Protein AF-A0A4Q3YP11-F1 (afdb_monomer_lite)

Sequence (141 aa):
MTQPLRQPLALVAYALTALLLAAYALVMWWTIHPNVPDSYRAYYIDQTTTCMNQPVPGTYALGTVVSFLPDGAAAAKPLKPCGWEGPVGDGTHAVGTSSRLRFSWTEPATGPLALSLDLIAIKKDDAPVPQTVDVVVNDQK

Radius of gyration: 27.13 Å; chains: 1; bounding box: 46×31×96 Å

Secondary structure (DSSP, 8-state):
----SHHHHHHHHHHHHHHHHHHHHHHHHHHHS----HHHHHHHHHHHHH---PPP-----TT-----STTTHHHHSTT-SBSEEEEETTEEEE-SS--B------SPPSSPPP------PPPSSSS---------BTTB-

pLDDT: mean 78.79, std 11.31, range [39.69, 97.88]

Foldseek 3Di:
DDDPPPPVVVVVVVVVVVVVVVVVVVVVVCVVVPPDDPVVVVVVCCVPVFADPDDQPAADDPPDDQFQAPVRVVNCVSQWRGQWDDPDPGGIDRHDDDTGGDYDDDDPDPDDDDDDDDDDDDDDDPDDDDDDDDDADPNHD

Structure (mmCIF, N/CA/C/O backbone):
data_AF-A0A4Q3YP11-F1
#
_entry.id   AF-A0A4Q3YP11-F1
#
loop_
_atom_site.group_PDB
_atom_site.id
_atom_site.type_symbol
_atom_site.label_atom_id
_atom_site.label_alt_id
_atom_site.label_comp_id
_atom_site.label_asym_id
_atom_site.label_entity_id
_atom_site.label_seq_id
_atom_site.pdbx_PDB_ins_code
_atom_site.Cartn_x
_atom_site.Cartn_y
_atom_site.Cartn_z
_atom_site.occupancy
_atom_site.B_iso_or_equiv
_atom_site.auth_seq_id
_atom_site.auth_comp_id
_atom_site.auth_asym_id
_atom_site.auth_atom_id
_atom_site.pdbx_PDB_model_num
ATOM 1 N N . MET A 1 1 ? 12.975 -0.792 -72.591 1.00 39.69 1 MET A N 1
ATOM 2 C CA . MET A 1 1 ? 13.498 0.533 -72.192 1.00 39.69 1 MET A CA 1
ATOM 3 C C . MET A 1 1 ? 13.461 0.609 -70.675 1.00 39.69 1 MET A C 1
ATOM 5 O O . MET A 1 1 ? 12.407 0.438 -70.079 1.00 39.69 1 MET A O 1
ATOM 9 N N . THR A 1 2 ? 14.643 0.675 -70.077 1.00 49.75 2 THR A N 1
ATOM 10 C CA . THR A 1 2 ? 14.973 0.418 -68.670 1.00 49.75 2 THR A CA 1
ATOM 11 C C . THR A 1 2 ? 14.732 1.648 -67.788 1.00 49.75 2 THR A C 1
ATOM 13 O O . THR A 1 2 ? 15.054 2.765 -68.172 1.00 49.75 2 THR A O 1
ATOM 16 N N . GLN A 1 3 ? 14.135 1.429 -66.611 1.00 59.06 3 GLN A N 1
ATOM 17 C CA . GLN A 1 3 ? 13.784 2.444 -65.608 1.00 59.06 3 GLN A CA 1
ATOM 18 C C . GLN A 1 3 ? 15.025 3.122 -64.990 1.00 59.06 3 GLN A C 1
ATOM 20 O O . GLN A 1 3 ? 15.793 2.418 -64.336 1.00 59.06 3 GLN A O 1
ATOM 25 N N . PRO A 1 4 ? 15.170 4.463 -65.042 1.00 51.84 4 PRO A N 1
ATOM 26 C CA . PRO A 1 4 ? 16.205 5.16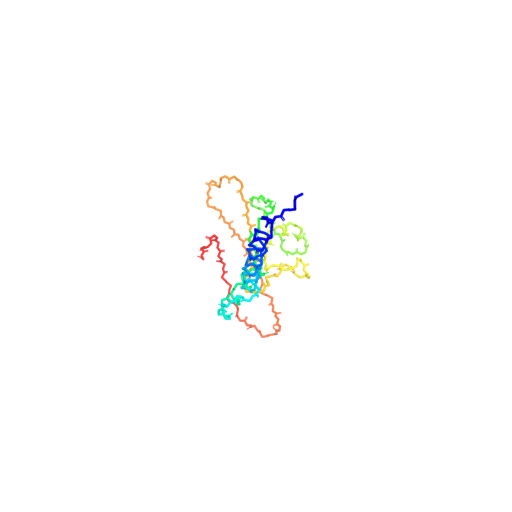8 -64.282 1.00 51.84 4 PRO A CA 1
ATOM 27 C C . PRO A 1 4 ? 15.674 5.923 -63.043 1.00 51.84 4 PRO A C 1
ATOM 29 O O . PRO A 1 4 ? 16.456 6.422 -62.246 1.00 51.84 4 PRO A O 1
ATOM 32 N N . LEU A 1 5 ? 14.354 5.988 -62.819 1.00 54.25 5 LEU A N 1
ATOM 33 C CA . LEU A 1 5 ? 13.750 6.832 -61.766 1.00 54.25 5 LEU A CA 1
ATOM 34 C C . LEU A 1 5 ? 13.563 6.156 -60.390 1.00 54.25 5 LEU A C 1
ATOM 36 O O . LEU A 1 5 ? 13.186 6.822 -59.432 1.00 54.25 5 LEU A O 1
ATOM 40 N N . ARG A 1 6 ? 13.826 4.847 -60.252 1.00 58.59 6 ARG A N 1
ATOM 41 C CA . ARG A 1 6 ? 13.625 4.109 -58.982 1.00 58.59 6 ARG A CA 1
ATOM 42 C C . ARG A 1 6 ? 14.765 4.271 -57.969 1.00 58.59 6 ARG A C 1
ATOM 44 O O . ARG A 1 6 ? 14.532 4.142 -56.773 1.00 58.59 6 ARG A O 1
ATOM 51 N N . GLN A 1 7 ? 15.982 4.551 -58.430 1.00 66.62 7 GLN A N 1
ATOM 52 C CA . GLN A 1 7 ? 17.183 4.543 -57.590 1.00 66.62 7 GLN A CA 1
ATOM 53 C C . GLN A 1 7 ? 17.291 5.712 -56.590 1.00 66.62 7 GLN A C 1
ATOM 55 O O . GLN A 1 7 ? 17.539 5.437 -55.417 1.00 66.62 7 GLN A O 1
ATOM 60 N N . PRO A 1 8 ? 17.066 6.990 -56.963 1.00 72.94 8 PRO A N 1
ATOM 61 C CA . PRO A 1 8 ? 17.202 8.090 -56.004 1.00 72.94 8 PRO A CA 1
ATOM 62 C C . PRO A 1 8 ? 16.078 8.085 -54.960 1.00 72.94 8 PRO A C 1
ATOM 64 O O . PRO A 1 8 ? 16.325 8.352 -53.788 1.00 72.94 8 PRO A O 1
ATOM 67 N N . LEU A 1 9 ? 14.857 7.703 -55.354 1.00 82.19 9 LEU A N 1
ATOM 68 C CA . LEU A 1 9 ? 13.719 7.599 -54.439 1.00 82.19 9 LEU A CA 1
ATOM 69 C C . LEU A 1 9 ? 13.927 6.488 -53.398 1.00 82.19 9 LEU A C 1
ATOM 71 O O . LEU A 1 9 ? 13.622 6.680 -52.224 1.00 82.19 9 LEU A O 1
ATOM 75 N N . ALA A 1 10 ? 14.486 5.346 -53.813 1.00 82.38 10 ALA A N 1
ATOM 76 C CA . ALA A 1 10 ? 14.824 4.257 -52.901 1.00 82.38 10 ALA A CA 1
ATOM 77 C C . ALA A 1 10 ? 15.907 4.675 -51.896 1.00 82.38 10 ALA A C 1
ATOM 79 O O . ALA A 1 10 ? 15.768 4.405 -50.708 1.00 82.38 10 ALA A O 1
ATOM 80 N N . LEU A 1 11 ? 16.948 5.390 -52.339 1.00 88.69 11 LEU A N 1
ATOM 81 C CA . LEU A 1 11 ? 17.997 5.899 -51.448 1.00 88.69 11 LEU A CA 1
ATOM 82 C C . LEU A 1 11 ? 17.452 6.896 -50.418 1.00 88.69 11 LEU A C 1
ATOM 84 O O . LEU A 1 11 ? 17.790 6.796 -49.240 1.00 88.69 11 LEU A O 1
ATOM 88 N N . VAL A 1 12 ? 16.563 7.805 -50.832 1.00 89.94 12 VAL A N 1
ATOM 89 C CA . VAL A 1 12 ? 15.879 8.727 -49.911 1.00 89.94 12 VAL A CA 1
ATOM 90 C C . VAL A 1 12 ? 15.012 7.958 -48.912 1.00 89.94 12 VAL A C 1
ATOM 92 O O . VAL A 1 12 ? 15.067 8.237 -47.716 1.00 89.94 12 VAL A O 1
ATOM 95 N N . ALA A 1 13 ? 14.259 6.952 -49.366 1.00 90.94 13 ALA A N 1
ATOM 96 C CA . ALA A 1 13 ? 13.436 6.125 -48.486 1.00 90.94 13 ALA A CA 1
ATOM 97 C C . ALA A 1 13 ? 14.279 5.336 -47.466 1.00 90.94 13 ALA A C 1
ATOM 99 O O . ALA A 1 13 ? 13.924 5.288 -46.286 1.00 90.94 13 ALA A O 1
ATOM 100 N N . TYR A 1 14 ? 15.419 4.772 -47.875 1.00 93.75 14 TYR A N 1
ATOM 101 C CA . TYR A 1 14 ? 16.342 4.094 -46.959 1.00 93.75 14 TYR A CA 1
ATOM 102 C C . TYR A 1 14 ? 16.973 5.060 -45.957 1.00 93.75 14 TYR A C 1
ATOM 104 O O . TYR A 1 14 ? 17.041 4.734 -44.773 1.00 93.75 14 TYR A O 1
ATOM 112 N N . ALA A 1 15 ? 17.374 6.255 -46.396 1.00 94.44 15 ALA A N 1
ATOM 113 C CA . ALA A 1 15 ? 17.925 7.278 -45.512 1.00 94.44 15 ALA A CA 1
ATOM 114 C C . ALA A 1 15 ? 16.902 7.728 -44.458 1.00 94.44 15 ALA A C 1
ATOM 116 O O . ALA A 1 15 ? 17.224 7.781 -43.273 1.00 94.44 15 ALA A O 1
ATOM 117 N N . LEU A 1 16 ? 15.652 7.973 -44.868 1.00 96.12 16 LEU A N 1
ATOM 118 C CA . LEU A 1 16 ? 14.562 8.304 -43.947 1.00 96.12 16 LEU A CA 1
ATOM 119 C C . LEU A 1 16 ? 14.290 7.166 -42.962 1.00 96.12 16 LEU A C 1
ATOM 121 O O . LEU A 1 16 ? 14.145 7.417 -41.770 1.00 96.12 16 LEU A O 1
ATOM 125 N N . THR A 1 17 ? 14.274 5.921 -43.439 1.00 96.00 17 THR A N 1
ATOM 126 C CA . THR A 1 17 ? 14.059 4.744 -42.585 1.00 96.00 17 THR A CA 1
ATOM 127 C C . THR A 1 17 ? 15.176 4.591 -41.555 1.00 96.00 17 THR A C 1
ATOM 129 O O . THR A 1 17 ? 14.899 4.386 -40.376 1.00 96.00 17 THR A O 1
ATOM 132 N N . ALA A 1 18 ? 16.435 4.739 -41.971 1.00 96.19 18 ALA A N 1
ATOM 133 C CA . ALA A 1 18 ? 17.586 4.668 -41.077 1.00 96.19 18 ALA A CA 1
ATOM 134 C C . ALA A 1 18 ? 17.559 5.780 -40.020 1.00 96.19 18 ALA A C 1
ATOM 136 O O . ALA A 1 18 ? 17.833 5.520 -38.850 1.00 96.19 18 ALA A O 1
ATOM 137 N N . LEU A 1 19 ? 17.178 6.998 -40.412 1.00 97.50 19 LEU A N 1
ATOM 138 C CA . LEU A 1 19 ? 17.044 8.128 -39.495 1.00 97.50 19 LEU A CA 1
ATOM 139 C C . LEU A 1 19 ? 15.912 7.891 -38.488 1.00 97.50 19 LEU A C 1
ATOM 141 O O . LEU A 1 19 ? 16.088 8.149 -37.299 1.00 97.50 19 LEU A O 1
ATOM 145 N N . LEU A 1 20 ? 14.793 7.318 -38.941 1.00 97.56 20 LEU A N 1
ATOM 146 C CA . LEU A 1 20 ? 13.703 6.906 -38.062 1.00 97.56 20 LEU A CA 1
ATOM 147 C C . LEU A 1 20 ? 14.196 5.871 -37.045 1.00 97.56 20 LEU A C 1
ATOM 149 O O . LEU A 1 20 ? 14.031 6.064 -35.846 1.00 97.56 20 LEU A O 1
ATOM 153 N N . LEU A 1 21 ? 14.852 4.804 -37.508 1.00 97.88 21 LEU A N 1
ATOM 154 C CA . LEU A 1 21 ? 15.384 3.752 -36.640 1.00 97.88 21 LEU A CA 1
ATOM 155 C C . LEU A 1 21 ? 16.397 4.297 -35.627 1.00 97.88 21 LEU A C 1
ATOM 157 O O . LEU A 1 21 ? 16.338 3.928 -34.457 1.00 97.88 21 LEU A O 1
ATOM 161 N N . ALA A 1 22 ? 17.278 5.207 -36.045 1.00 97.38 22 ALA A N 1
ATOM 162 C CA . ALA A 1 22 ? 18.220 5.870 -35.148 1.00 97.38 22 ALA A CA 1
ATOM 163 C C . ALA A 1 22 ? 17.497 6.711 -34.084 1.00 97.38 22 ALA A C 1
ATOM 165 O O . ALA A 1 22 ? 17.859 6.653 -32.909 1.00 97.38 22 ALA A O 1
ATOM 166 N N . ALA A 1 23 ? 16.444 7.439 -34.466 1.00 97.12 23 ALA A N 1
ATOM 167 C CA . ALA A 1 23 ? 15.627 8.197 -33.523 1.00 97.12 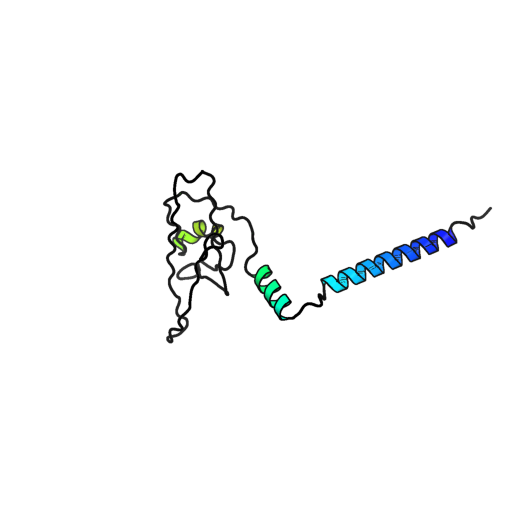23 ALA A CA 1
ATOM 168 C C . ALA A 1 23 ? 14.913 7.278 -32.515 1.00 97.12 23 ALA A C 1
ATOM 170 O O . ALA A 1 23 ? 14.953 7.544 -31.314 1.00 97.12 23 ALA A O 1
ATOM 171 N N . TYR A 1 24 ? 14.326 6.165 -32.968 1.00 97.31 24 TYR A N 1
ATOM 172 C CA . TYR A 1 24 ? 13.712 5.171 -32.080 1.00 97.31 24 TYR A CA 1
ATOM 173 C C . TYR A 1 24 ? 14.730 4.549 -31.119 1.00 97.31 24 TYR A C 1
ATOM 175 O O . TYR A 1 24 ? 14.455 4.439 -29.925 1.00 97.31 24 TYR A O 1
ATOM 183 N N . ALA A 1 25 ? 15.917 4.185 -31.611 1.00 96.56 25 ALA A N 1
ATOM 184 C CA . ALA A 1 25 ? 16.983 3.634 -30.779 1.00 96.56 25 ALA A CA 1
ATOM 185 C C . ALA A 1 25 ? 17.452 4.635 -29.711 1.00 96.56 25 ALA A C 1
ATOM 187 O O . ALA A 1 25 ? 17.669 4.249 -28.564 1.00 96.56 25 ALA A O 1
ATOM 188 N N . LEU A 1 26 ? 17.552 5.920 -30.062 1.00 95.81 26 LEU A N 1
ATOM 189 C CA . LEU A 1 26 ? 17.918 6.987 -29.131 1.00 95.81 26 LEU A CA 1
ATOM 190 C C . LEU A 1 26 ? 16.861 7.183 -28.035 1.00 95.81 26 LEU A C 1
ATOM 192 O O . LEU A 1 26 ? 17.204 7.251 -26.856 1.00 95.81 26 LEU A O 1
ATOM 196 N N . VAL A 1 27 ? 15.576 7.217 -28.403 1.00 93.75 27 VAL A N 1
ATOM 197 C CA . VAL A 1 27 ? 14.482 7.293 -27.421 1.00 93.75 27 VAL A CA 1
ATOM 198 C C . VAL A 1 27 ? 14.498 6.067 -26.508 1.00 93.75 27 VAL A C 1
ATOM 200 O O . VAL A 1 27 ? 14.424 6.213 -25.289 1.00 93.75 27 VAL A O 1
ATOM 203 N N . MET A 1 28 ? 14.668 4.866 -27.067 1.00 94.31 28 MET A N 1
ATOM 204 C CA . MET A 1 28 ? 14.744 3.633 -26.282 1.00 94.31 28 MET A CA 1
ATOM 205 C C . MET A 1 28 ? 15.930 3.653 -25.310 1.00 94.31 28 MET A C 1
ATOM 207 O O . MET A 1 28 ? 15.780 3.307 -24.138 1.00 94.31 28 MET A O 1
ATOM 211 N N . TRP A 1 29 ? 17.088 4.140 -25.754 1.00 94.25 29 TRP A N 1
ATOM 212 C CA . TRP A 1 29 ? 18.253 4.324 -24.894 1.00 94.25 29 TRP A CA 1
ATOM 213 C C . TRP A 1 29 ? 17.949 5.238 -23.703 1.00 94.25 29 TRP A C 1
ATOM 215 O O . TRP A 1 29 ? 18.250 4.878 -22.567 1.00 94.25 29 TRP A O 1
ATOM 225 N N . TRP A 1 30 ? 17.289 6.376 -23.929 1.00 91.81 30 TRP A N 1
ATOM 226 C CA . TRP A 1 30 ? 16.893 7.282 -22.847 1.00 91.81 30 TRP A CA 1
ATOM 227 C C . TRP A 1 30 ? 15.870 6.675 -21.887 1.00 91.81 30 TRP A C 1
ATOM 229 O O . TRP A 1 30 ? 15.924 6.965 -20.695 1.00 91.81 30 TRP A O 1
ATOM 239 N N . THR A 1 31 ? 14.974 5.809 -22.367 1.00 85.69 31 THR A N 1
ATOM 240 C CA . THR A 1 31 ? 14.034 5.106 -21.477 1.00 85.69 31 THR A CA 1
ATOM 241 C C . THR A 1 31 ? 14.714 4.064 -20.587 1.00 85.69 31 THR A C 1
ATOM 243 O O . THR A 1 31 ? 14.290 3.877 -19.451 1.00 85.69 31 THR A O 1
ATOM 246 N N . ILE A 1 32 ? 15.778 3.412 -21.071 1.00 87.00 32 ILE A N 1
ATOM 247 C CA . ILE A 1 32 ? 16.529 2.397 -20.311 1.00 87.00 32 ILE A CA 1
ATOM 248 C C . ILE A 1 32 ? 17.566 3.055 -19.387 1.00 87.00 32 ILE A C 1
ATOM 250 O O . ILE A 1 32 ? 17.827 2.562 -18.290 1.00 87.00 32 ILE A O 1
ATOM 254 N N . HIS A 1 33 ? 18.128 4.192 -19.802 1.00 85.19 33 HIS A N 1
ATOM 255 C CA . HIS A 1 33 ? 19.129 4.956 -19.059 1.00 85.19 33 HIS A CA 1
ATOM 256 C C . HIS A 1 33 ? 18.632 6.374 -18.745 1.00 85.19 33 HIS A C 1
ATOM 258 O O . HIS A 1 33 ? 19.190 7.353 -19.255 1.00 85.19 33 HIS A O 1
ATOM 264 N N . PRO A 1 34 ? 17.588 6.515 -17.907 1.00 82.50 34 PRO A N 1
ATOM 265 C CA . PRO A 1 34 ? 17.098 7.825 -17.520 1.00 82.50 34 PRO A CA 1
ATOM 266 C C . PRO A 1 34 ? 18.180 8.557 -16.722 1.00 82.50 34 PRO A C 1
ATOM 268 O O . PRO A 1 34 ? 18.639 8.086 -15.680 1.00 82.50 34 PRO A O 1
ATOM 271 N N . ASN A 1 35 ? 18.582 9.730 -17.207 1.00 86.81 35 ASN A N 1
ATOM 272 C CA . ASN A 1 35 ? 19.508 10.610 -16.501 1.00 86.81 35 ASN A CA 1
ATOM 273 C C . ASN A 1 35 ? 18.755 11.403 -15.425 1.00 86.81 35 ASN A C 1
ATOM 275 O O . ASN A 1 35 ? 18.458 12.586 -15.592 1.00 86.81 35 ASN A 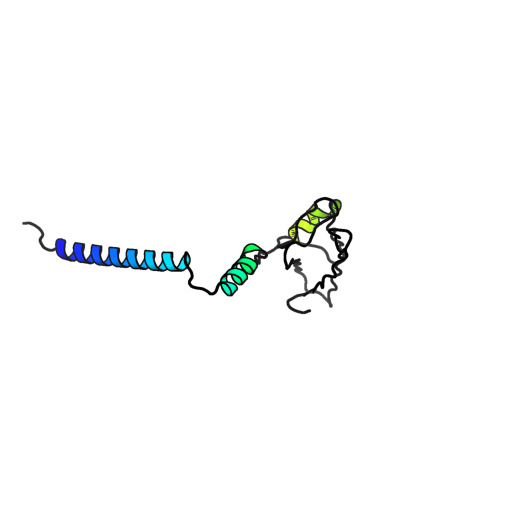O 1
ATOM 279 N N . VAL A 1 36 ? 18.384 10.716 -14.348 1.00 86.81 36 VAL A N 1
ATOM 280 C CA . VAL A 1 36 ? 17.707 11.297 -13.186 1.00 86.81 36 VAL A CA 1
ATOM 281 C C . VAL A 1 36 ? 18.599 11.184 -11.949 1.00 86.81 36 VAL A C 1
ATOM 283 O O . VAL A 1 36 ? 19.379 10.234 -11.854 1.00 86.81 36 VAL A O 1
ATOM 286 N N . PRO A 1 37 ? 18.492 12.117 -10.985 1.00 89.19 37 PRO A N 1
ATOM 287 C CA . PRO A 1 37 ? 19.221 12.018 -9.725 1.00 89.19 37 PRO A CA 1
ATOM 288 C C . PRO A 1 37 ? 18.938 10.693 -9.009 1.00 89.19 37 PRO A C 1
ATOM 290 O O . PRO A 1 37 ? 17.805 10.203 -9.029 1.00 89.19 37 PRO A O 1
ATOM 293 N N . ASP A 1 38 ? 19.939 10.149 -8.312 1.00 84.81 38 ASP A N 1
ATOM 294 C CA . ASP A 1 38 ? 19.804 8.878 -7.585 1.00 84.81 38 ASP A CA 1
ATOM 295 C C . ASP A 1 38 ? 18.656 8.904 -6.564 1.00 84.81 38 ASP A C 1
ATOM 297 O O . ASP A 1 38 ? 17.954 7.908 -6.402 1.00 84.81 38 ASP A O 1
ATOM 301 N N . SER A 1 39 ? 18.403 10.059 -5.939 1.00 80.50 39 SER A N 1
ATOM 302 C CA . SER A 1 39 ? 17.280 10.258 -5.017 1.00 80.50 39 SER A CA 1
ATOM 303 C C . SER A 1 39 ? 15.917 10.122 -5.699 1.00 80.50 39 SER A C 1
ATOM 305 O O . SER A 1 39 ? 15.011 9.511 -5.139 1.00 80.50 39 SER A O 1
ATOM 307 N N . TYR A 1 40 ? 15.767 10.639 -6.921 1.00 78.88 40 TYR A N 1
ATOM 308 C CA . TYR A 1 40 ? 14.533 10.502 -7.693 1.00 78.88 40 TYR A CA 1
ATOM 309 C C . TYR A 1 40 ? 14.336 9.063 -8.173 1.00 78.88 40 TYR A C 1
ATOM 311 O O . TYR A 1 40 ? 13.222 8.548 -8.123 1.00 78.88 40 TYR A O 1
ATOM 319 N N . ARG A 1 41 ? 15.415 8.385 -8.590 1.00 79.44 41 ARG A N 1
ATOM 320 C CA . ARG A 1 41 ? 15.362 6.967 -8.968 1.00 79.44 41 ARG A CA 1
ATOM 321 C C . ARG A 1 41 ? 14.945 6.093 -7.785 1.00 79.44 41 ARG A C 1
ATOM 323 O O . ARG A 1 41 ? 14.073 5.249 -7.954 1.00 79.44 41 ARG A O 1
ATOM 330 N N . ALA A 1 42 ? 15.528 6.322 -6.607 1.00 74.75 42 ALA A N 1
ATOM 331 C CA . ALA A 1 42 ? 15.157 5.624 -5.377 1.00 74.75 42 ALA A CA 1
ATOM 332 C C . ALA A 1 42 ? 13.689 5.883 -5.012 1.00 74.75 42 ALA A C 1
ATOM 334 O O . ALA A 1 42 ? 12.928 4.937 -4.854 1.00 74.75 42 ALA A O 1
ATOM 335 N N . TYR A 1 43 ? 13.260 7.149 -5.010 1.00 75.94 43 TYR A N 1
ATOM 336 C CA . TYR A 1 43 ? 11.861 7.515 -4.777 1.00 75.94 43 TYR A CA 1
ATOM 337 C C . TYR A 1 43 ? 10.901 6.831 -5.761 1.00 75.94 43 TYR A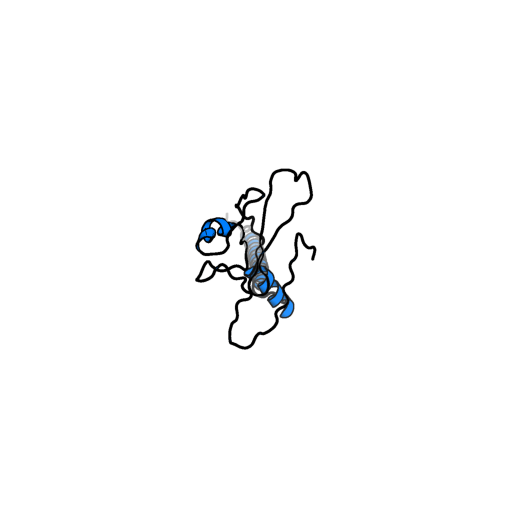 C 1
ATOM 339 O O . TYR A 1 43 ? 9.879 6.284 -5.357 1.00 75.94 43 TYR A O 1
ATOM 347 N N . TYR A 1 44 ? 11.219 6.837 -7.058 1.00 72.94 44 TYR A N 1
ATOM 348 C CA . TYR A 1 44 ? 10.378 6.221 -8.081 1.00 72.94 44 TYR A CA 1
ATOM 349 C C . TYR A 1 44 ? 10.299 4.700 -7.913 1.00 72.94 44 TYR A C 1
ATOM 351 O O . TYR A 1 44 ? 9.212 4.135 -8.015 1.00 72.94 44 TYR A O 1
ATOM 359 N N . ILE A 1 45 ? 11.422 4.035 -7.626 1.00 68.12 45 ILE A N 1
ATOM 360 C CA . ILE A 1 45 ? 11.457 2.595 -7.335 1.00 68.12 45 ILE A CA 1
ATOM 361 C C . ILE A 1 45 ? 10.614 2.292 -6.094 1.00 68.12 45 ILE A C 1
ATOM 363 O O . ILE A 1 45 ? 9.750 1.420 -6.161 1.00 68.12 45 ILE A O 1
ATOM 367 N N . ASP A 1 46 ? 10.778 3.046 -5.009 1.00 64.75 46 ASP A N 1
ATOM 368 C CA . ASP A 1 46 ? 10.006 2.852 -3.778 1.00 64.75 46 ASP A CA 1
ATOM 369 C C . ASP A 1 46 ? 8.499 3.035 -4.021 1.00 64.75 46 ASP A C 1
ATOM 371 O O . ASP A 1 46 ? 7.683 2.245 -3.541 1.00 64.75 46 ASP A O 1
ATOM 375 N N . GLN A 1 47 ? 8.107 4.025 -4.826 1.00 67.12 47 GLN A N 1
ATOM 376 C CA . GLN A 1 47 ? 6.698 4.286 -5.138 1.00 67.12 47 GLN A CA 1
ATOM 377 C C . GLN A 1 47 ? 6.086 3.275 -6.119 1.00 67.12 47 GLN A C 1
ATOM 379 O O . GLN A 1 47 ? 4.899 2.959 -6.019 1.00 67.12 47 GLN A O 1
ATOM 384 N N . THR A 1 48 ? 6.866 2.752 -7.068 1.00 63.66 48 THR A N 1
ATOM 385 C CA . THR A 1 48 ? 6.351 1.863 -8.127 1.00 63.66 48 THR A CA 1
ATOM 386 C C . THR A 1 48 ? 6.457 0.380 -7.803 1.00 63.66 48 THR A C 1
ATOM 388 O O . THR A 1 48 ? 5.641 -0.396 -8.299 1.00 63.66 48 THR A O 1
ATOM 391 N N . THR A 1 49 ? 7.407 -0.029 -6.959 1.00 60.97 49 THR A N 1
ATOM 392 C CA . THR A 1 49 ? 7.600 -1.446 -6.609 1.00 60.97 49 THR A CA 1
ATOM 393 C C . THR A 1 49 ? 6.820 -1.863 -5.365 1.00 60.97 49 THR A C 1
ATOM 395 O O . THR A 1 49 ? 6.401 -3.016 -5.280 1.00 60.97 49 THR A O 1
ATOM 398 N N . THR A 1 50 ? 6.552 -0.938 -4.435 1.00 58.19 50 THR A N 1
ATOM 399 C CA . THR A 1 50 ? 5.986 -1.302 -3.126 1.00 58.19 50 THR A CA 1
ATOM 400 C C . THR A 1 50 ? 4.462 -1.206 -3.069 1.00 58.19 50 THR A C 1
ATOM 402 O O . THR A 1 50 ? 3.841 -2.048 -2.429 1.00 58.19 50 THR A O 1
ATOM 405 N N . CYS A 1 51 ? 3.832 -0.217 -3.727 1.00 66.38 51 CYS A N 1
ATOM 406 C CA . CYS A 1 51 ? 2.411 0.094 -3.504 1.00 66.38 51 CYS A CA 1
ATOM 407 C C . CYS A 1 51 ? 1.615 0.563 -4.737 1.00 66.38 51 CYS A C 1
ATOM 409 O O . CYS A 1 51 ? 0.952 1.609 -4.727 1.00 66.38 51 CYS A O 1
ATOM 411 N N . MET A 1 52 ? 1.590 -0.246 -5.801 1.00 62.72 52 MET A N 1
ATOM 412 C CA . MET A 1 52 ? 0.826 0.102 -7.003 1.00 62.72 52 MET A CA 1
ATOM 413 C C . MET A 1 52 ? -0.679 0.258 -6.709 1.00 62.72 52 MET A C 1
ATOM 415 O O . MET A 1 52 ? -1.281 -0.496 -5.944 1.00 62.72 52 MET A O 1
ATOM 419 N N . ASN A 1 53 ? -1.289 1.294 -7.287 1.00 61.78 53 ASN A N 1
ATOM 420 C CA . ASN A 1 53 ? -2.655 1.735 -6.995 1.00 61.78 53 ASN A CA 1
ATOM 421 C C . ASN A 1 53 ? -3.696 0.870 -7.730 1.00 61.78 53 ASN A C 1
ATOM 423 O O . ASN A 1 53 ? -4.441 1.354 -8.580 1.00 61.78 53 ASN A O 1
ATOM 427 N N . GLN A 1 54 ? -3.710 -0.434 -7.454 1.00 62.53 54 GLN A N 1
ATOM 428 C CA . GLN A 1 54 ? -4.658 -1.350 -8.082 1.00 62.53 54 GLN A CA 1
ATOM 429 C C . GLN A 1 54 ? -6.022 -1.321 -7.370 1.00 62.53 54 GLN A C 1
ATOM 431 O O . GLN A 1 54 ? -6.077 -1.226 -6.138 1.00 62.53 54 GLN A O 1
ATOM 436 N N . PRO A 1 55 ? -7.135 -1.383 -8.126 1.00 59.28 55 PRO A N 1
ATOM 437 C CA . PRO A 1 55 ? -8.457 -1.533 -7.543 1.00 59.28 55 PRO A CA 1
ATOM 438 C C . PRO A 1 55 ? -8.559 -2.885 -6.836 1.00 59.28 55 PRO A C 1
ATOM 440 O O . PRO A 1 55 ? -8.171 -3.924 -7.367 1.00 59.28 55 PRO A O 1
ATOM 443 N N . VAL A 1 56 ? -9.097 -2.856 -5.623 1.00 64.06 56 VAL A N 1
ATOM 444 C CA . VAL A 1 56 ? -9.352 -4.046 -4.816 1.00 64.06 56 VAL A CA 1
ATOM 445 C C . VAL A 1 56 ? -10.777 -4.536 -5.099 1.00 64.06 56 VAL A C 1
ATOM 447 O O . VAL A 1 56 ? -11.704 -3.741 -4.960 1.00 64.06 56 VAL A O 1
ATOM 450 N N . PRO A 1 57 ? -10.991 -5.821 -5.440 1.00 61.31 57 PRO A N 1
ATOM 451 C CA . PRO A 1 57 ? -12.321 -6.354 -5.756 1.00 61.31 57 PRO A CA 1
ATOM 452 C C . PRO A 1 57 ? -13.183 -6.698 -4.524 1.00 61.31 57 PRO A C 1
ATOM 454 O O . PRO A 1 57 ? -14.270 -7.241 -4.678 1.00 61.31 57 PRO A O 1
ATOM 457 N N . GLY A 1 58 ? -12.705 -6.456 -3.300 1.00 64.19 58 GLY A N 1
ATOM 458 C CA . GLY A 1 58 ? -13.396 -6.869 -2.076 1.00 64.19 58 GLY A CA 1
ATOM 459 C C . GLY A 1 58 ? -14.563 -5.962 -1.687 1.00 64.19 58 GLY A C 1
ATOM 460 O O . GLY A 1 58 ? -14.390 -4.750 -1.556 1.00 64.19 58 GLY A O 1
ATOM 461 N N . THR A 1 59 ? -15.719 -6.569 -1.425 1.00 68.69 59 THR A N 1
ATOM 462 C CA . THR A 1 59 ? -16.899 -5.926 -0.827 1.00 68.69 59 THR A CA 1
ATOM 463 C C . THR A 1 59 ? -17.065 -6.426 0.607 1.00 68.69 59 THR A C 1
ATOM 465 O O . THR A 1 59 ? -16.979 -7.628 0.852 1.00 68.69 59 THR A O 1
ATOM 468 N N . TYR A 1 60 ? -17.307 -5.518 1.550 1.00 75.94 60 TYR A N 1
ATOM 469 C CA . TYR A 1 60 ? -17.504 -5.824 2.974 1.00 75.94 60 TYR A CA 1
ATOM 470 C C . TYR A 1 60 ? -18.773 -5.145 3.441 1.00 75.94 60 TYR A C 1
ATOM 472 O O . TYR A 1 60 ? -19.056 -4.056 2.958 1.00 75.94 60 TYR A O 1
ATOM 480 N N . ALA A 1 61 ? -19.506 -5.760 4.367 1.00 78.75 61 ALA A N 1
ATOM 481 C CA . ALA A 1 61 ? -20.667 -5.136 4.988 1.00 78.75 61 ALA A CA 1
ATOM 482 C C . ALA A 1 61 ? -20.232 -4.214 6.138 1.00 78.75 61 ALA A C 1
ATOM 484 O O . ALA A 1 61 ? -19.295 -4.517 6.875 1.00 78.75 61 ALA A O 1
ATOM 485 N N . LEU A 1 62 ? -20.917 -3.083 6.324 1.00 82.81 62 LEU A N 1
ATOM 486 C CA . LEU A 1 62 ? -20.667 -2.232 7.488 1.00 82.81 62 LEU A CA 1
ATOM 487 C C . LEU A 1 62 ? -20.934 -3.004 8.787 1.00 82.81 62 LEU A C 1
ATOM 489 O O . LEU A 1 62 ? -21.873 -3.792 8.880 1.00 82.81 62 LEU A O 1
ATOM 493 N N . GLY A 1 63 ? -20.086 -2.771 9.790 1.00 84.25 63 GLY A N 1
ATOM 494 C CA . GLY A 1 63 ? -20.146 -3.461 11.081 1.00 84.25 63 GLY A CA 1
ATOM 495 C C . GLY A 1 63 ? -19.466 -4.833 11.110 1.00 84.25 63 GLY A C 1
ATOM 496 O O . GLY A 1 63 ? -19.395 -5.438 12.178 1.00 84.25 63 GLY A O 1
ATOM 497 N N . THR A 1 64 ? -18.931 -5.332 9.989 1.00 85.06 64 THR A N 1
ATOM 498 C CA . THR A 1 64 ? -18.144 -6.572 10.009 1.00 85.06 64 THR A CA 1
ATOM 499 C C . THR A 1 64 ? -16.737 -6.325 10.527 1.00 85.06 64 THR A C 1
ATOM 501 O O . THR A 1 64 ? -16.055 -5.410 10.065 1.00 85.06 64 THR A O 1
ATOM 504 N N . VAL A 1 65 ? -16.274 -7.199 11.417 1.00 89.00 65 VAL A N 1
ATOM 505 C CA . VAL A 1 65 ? -14.866 -7.273 11.812 1.00 89.00 65 VAL A CA 1
ATOM 506 C C . VAL A 1 65 ? -14.140 -8.187 10.830 1.00 89.00 65 VAL A C 1
ATOM 508 O O . VAL A 1 65 ? -14.536 -9.337 10.641 1.00 89.00 65 VAL A O 1
ATOM 511 N N . VAL A 1 66 ? -13.079 -7.682 10.201 1.00 87.19 66 VAL A N 1
ATOM 512 C CA . VAL A 1 66 ? -12.228 -8.478 9.309 1.00 87.19 66 VAL A CA 1
ATOM 513 C C . VAL A 1 66 ? -10.959 -8.853 10.059 1.00 87.19 66 VAL A C 1
ATOM 515 O O . VAL A 1 66 ? -10.143 -7.994 10.379 1.00 87.19 66 VAL A O 1
ATOM 518 N N . SER A 1 67 ? -10.803 -10.144 10.346 1.00 88.31 67 SER A N 1
ATOM 519 C CA . SER A 1 67 ? -9.609 -10.659 11.015 1.00 88.31 67 SER A CA 1
ATOM 520 C C . SER A 1 67 ? -8.426 -10.726 10.041 1.00 88.31 67 SER A C 1
ATOM 522 O O . SER A 1 67 ? -8.540 -11.248 8.933 1.00 88.31 67 SER A O 1
ATOM 524 N N . PHE A 1 68 ? -7.276 -10.205 10.472 1.00 87.88 68 PHE A N 1
ATOM 525 C CA . PHE A 1 68 ? -5.995 -10.303 9.760 1.00 87.88 68 PHE A CA 1
ATOM 526 C C . PHE A 1 68 ? -5.133 -11.479 10.253 1.00 87.88 68 PHE A C 1
ATOM 528 O O . PHE A 1 68 ? -4.013 -11.664 9.767 1.00 87.88 68 PHE A O 1
ATOM 535 N N . LEU A 1 69 ? -5.658 -12.273 11.191 1.00 88.62 69 LEU A N 1
ATOM 536 C CA . LEU A 1 69 ? -5.078 -13.525 11.677 1.00 88.62 69 LEU A CA 1
ATOM 537 C C . LEU A 1 69 ? -5.283 -14.659 10.647 1.00 88.62 69 LEU A C 1
ATOM 539 O O . LEU A 1 69 ? -6.002 -14.481 9.654 1.00 88.62 69 LEU A O 1
ATOM 543 N N . PRO A 1 70 ? -4.652 -15.836 10.840 1.00 84.69 70 PRO A N 1
ATOM 544 C CA . PRO A 1 70 ? -4.772 -16.956 9.903 1.00 84.69 70 PRO A CA 1
ATOM 545 C C . PRO A 1 70 ? -6.209 -17.412 9.608 1.00 84.69 70 PRO A C 1
ATOM 547 O O . PRO A 1 70 ? -6.485 -17.855 8.495 1.00 84.69 70 PRO A O 1
ATOM 550 N N . ASP A 1 71 ? -7.125 -17.270 10.565 1.00 86.19 71 ASP A N 1
ATOM 551 C CA . ASP A 1 71 ? -8.541 -17.628 10.437 1.00 86.19 71 ASP A CA 1
ATOM 552 C C . ASP A 1 71 ? -9.336 -16.675 9.521 1.00 86.19 71 ASP A C 1
ATOM 554 O O . ASP A 1 71 ? -10.238 -17.109 8.805 1.00 86.19 71 ASP A O 1
ATOM 558 N N . GLY A 1 72 ? -8.980 -15.387 9.493 1.00 85.12 72 GLY A N 1
ATOM 559 C CA . GLY A 1 72 ? -9.633 -14.348 8.685 1.00 85.12 72 GLY A CA 1
ATOM 560 C C . GLY A 1 72 ? -8.949 -14.034 7.355 1.00 85.12 72 GLY A C 1
ATOM 561 O O . GLY A 1 72 ? -9.429 -13.219 6.565 1.00 85.12 72 GLY A O 1
ATOM 562 N N . ALA A 1 73 ? -7.838 -14.699 7.064 1.00 82.50 73 ALA A N 1
ATOM 563 C CA . ALA A 1 73 ? -6.954 -14.369 5.958 1.00 82.50 73 ALA A CA 1
ATOM 564 C C . ALA A 1 73 ? -7.597 -14.321 4.570 1.00 82.50 73 ALA A C 1
ATOM 566 O O . ALA A 1 73 ? -7.238 -13.471 3.751 1.00 82.50 73 ALA A O 1
ATOM 567 N N . ALA A 1 74 ? -8.538 -15.226 4.295 1.00 83.44 74 ALA A N 1
ATOM 568 C CA . ALA A 1 74 ? -9.258 -15.245 3.026 1.00 83.44 74 ALA A CA 1
ATOM 569 C C . ALA A 1 74 ? -10.099 -13.972 2.846 1.00 83.44 74 ALA A C 1
ATOM 571 O O . ALA A 1 74 ? -10.090 -13.382 1.766 1.00 83.44 74 ALA A O 1
ATOM 572 N N . ALA A 1 75 ? -10.758 -13.522 3.918 1.00 83.75 75 ALA A N 1
ATOM 573 C CA . ALA A 1 75 ? -11.547 -12.297 3.938 1.00 83.75 75 ALA A CA 1
ATOM 574 C C . ALA A 1 75 ? -10.666 -11.041 3.953 1.00 83.75 75 ALA A C 1
ATOM 576 O O . ALA A 1 75 ? -11.043 -10.045 3.358 1.00 83.75 75 ALA A O 1
ATOM 577 N N . ALA A 1 76 ? -9.479 -11.073 4.566 1.00 85.06 76 ALA A N 1
ATOM 578 C CA . ALA A 1 76 ? -8.557 -9.934 4.569 1.00 85.06 76 ALA A CA 1
ATOM 579 C C . ALA A 1 76 ? -7.779 -9.771 3.253 1.00 85.06 76 ALA A C 1
ATOM 581 O O . ALA A 1 76 ? -7.320 -8.674 2.938 1.00 85.06 76 ALA A O 1
ATOM 582 N N . LYS A 1 77 ? -7.601 -10.842 2.467 1.00 81.81 77 LYS A N 1
ATOM 583 C CA . LYS A 1 77 ? -6.798 -10.833 1.231 1.00 81.81 77 LYS A CA 1
ATOM 584 C C . LYS A 1 77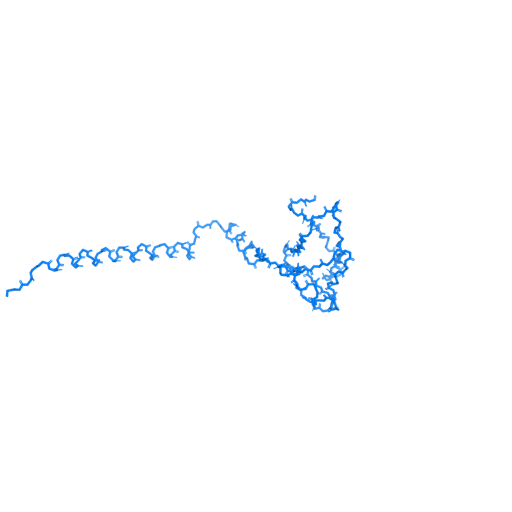 ? -7.137 -9.689 0.264 1.00 81.81 77 LYS A C 1
ATOM 586 O O . LYS A 1 77 ? -6.193 -9.058 -0.206 1.00 81.81 77 LYS A O 1
ATOM 591 N N . PRO A 1 78 ? -8.413 -9.378 -0.037 1.00 81.88 78 PRO A N 1
ATOM 592 C CA . PRO A 1 78 ? -8.728 -8.285 -0.943 1.00 81.88 78 PRO A CA 1
ATOM 593 C C . PRO A 1 78 ? -8.310 -6.931 -0.358 1.00 81.88 78 PRO A C 1
ATOM 595 O O . PRO A 1 78 ? -7.779 -6.114 -1.094 1.00 81.88 78 PRO A O 1
ATOM 598 N N . LEU A 1 79 ? -8.466 -6.697 0.953 1.00 82.56 79 LEU A N 1
ATOM 599 C CA . LEU A 1 79 ? -8.198 -5.398 1.603 1.00 82.56 79 LEU A CA 1
ATOM 600 C C . LEU A 1 79 ? -6.750 -4.923 1.533 1.00 82.56 79 LEU A C 1
ATOM 602 O O . LEU A 1 79 ? -6.488 -3.783 1.910 1.00 82.56 79 LEU A O 1
ATOM 606 N N . LYS A 1 80 ? -5.832 -5.787 1.101 1.00 83.25 80 LYS A N 1
ATOM 607 C CA . LYS A 1 80 ? -4.384 -5.613 1.159 1.00 83.25 80 LYS A CA 1
ATOM 608 C C . LYS A 1 80 ? -3.824 -5.317 -0.237 1.00 83.25 80 LYS A C 1
ATOM 610 O O . LYS A 1 80 ? -3.175 -6.186 -0.816 1.00 83.25 80 LYS A O 1
ATOM 615 N N . PRO A 1 81 ? -4.052 -4.118 -0.809 1.00 78.25 81 PRO A N 1
ATOM 616 C CA . PRO A 1 81 ? -3.502 -3.760 -2.109 1.00 78.25 81 PRO A CA 1
ATOM 617 C C . PRO A 1 81 ? -1.973 -3.821 -2.129 1.00 78.25 81 PRO A C 1
ATOM 619 O O . PRO A 1 81 ? -1.408 -4.109 -3.178 1.00 78.25 81 PRO A O 1
ATOM 622 N N . CYS A 1 82 ? -1.306 -3.510 -1.011 1.00 81.44 82 CYS A N 1
ATOM 623 C CA . CYS A 1 82 ? 0.150 -3.496 -0.936 1.00 81.44 82 CYS A CA 1
ATOM 624 C C . CYS A 1 82 ? 0.700 -3.327 0.487 1.00 81.44 82 CYS A C 1
ATOM 626 O O . CYS A 1 82 ? 0.002 -2.827 1.371 1.00 81.44 82 CYS A O 1
ATOM 628 N N . GLY A 1 83 ? 1.972 -3.700 0.671 1.00 82.19 83 GLY A N 1
ATOM 629 C CA . GLY A 1 83 ? 2.713 -3.532 1.926 1.00 82.19 83 GLY A CA 1
ATOM 630 C C . GLY A 1 83 ? 2.263 -4.460 3.055 1.00 82.19 83 GLY A C 1
ATOM 631 O O . GLY A 1 83 ? 2.558 -4.185 4.212 1.00 82.19 83 GLY A O 1
ATOM 632 N N . TRP A 1 84 ? 1.542 -5.539 2.743 1.00 85.44 84 TRP A N 1
ATOM 633 C CA . TRP A 1 84 ? 1.073 -6.509 3.729 1.00 85.44 84 TRP A CA 1
ATOM 634 C C . TRP A 1 84 ? 1.459 -7.928 3.331 1.00 85.44 84 TRP A C 1
ATOM 636 O O . TRP A 1 84 ? 1.082 -8.395 2.254 1.00 85.44 84 TRP A O 1
ATOM 646 N N . GLU A 1 85 ? 2.123 -8.639 4.232 1.00 80.62 85 GLU A N 1
ATOM 647 C CA . GLU A 1 85 ? 2.477 -10.049 4.065 1.00 80.62 85 GLU A CA 1
ATOM 648 C C . GLU A 1 85 ? 1.743 -10.921 5.081 1.00 80.62 85 GLU A C 1
ATOM 650 O O . GLU A 1 85 ? 1.318 -10.453 6.133 1.00 80.62 85 GLU A O 1
ATOM 655 N N . GLY A 1 86 ? 1.534 -12.193 4.745 1.00 77.19 86 GLY A N 1
ATOM 656 C CA . GLY A 1 86 ? 0.792 -13.135 5.581 1.00 77.19 86 GLY A CA 1
ATOM 657 C C . GLY A 1 86 ? -0.598 -13.517 5.050 1.00 77.19 86 GLY A C 1
ATOM 658 O O . GLY A 1 86 ? -1.024 -13.054 3.982 1.00 77.19 86 GLY A O 1
ATOM 659 N N . PRO A 1 87 ? -1.331 -14.376 5.780 1.00 66.81 87 PRO A N 1
ATOM 660 C CA . PRO A 1 87 ? -1.076 -14.810 7.161 1.00 66.81 87 PRO A CA 1
ATOM 661 C C . PRO A 1 87 ? 0.093 -15.803 7.267 1.00 66.81 87 PRO A C 1
ATOM 663 O O . PRO A 1 87 ? 0.027 -16.908 6.732 1.00 66.81 87 PRO A O 1
ATOM 666 N N . VAL A 1 88 ? 1.165 -15.460 7.973 1.00 66.25 88 VAL A N 1
ATOM 667 C CA . VAL A 1 88 ? 2.178 -16.456 8.357 1.00 66.25 88 VAL A CA 1
ATOM 668 C C . VAL A 1 88 ? 2.351 -16.353 9.863 1.00 66.25 88 VAL A C 1
ATOM 670 O O . VAL A 1 88 ? 2.659 -15.285 10.371 1.00 66.25 88 VAL A O 1
ATOM 673 N N . GLY A 1 89 ? 2.116 -17.451 10.584 1.00 70.62 89 GLY A N 1
ATOM 674 C CA . GLY A 1 89 ? 2.211 -17.461 12.044 1.00 70.62 89 GLY A CA 1
ATOM 675 C C . GLY A 1 89 ? 1.088 -16.674 12.725 1.00 70.62 89 GLY A C 1
ATOM 676 O O . GLY A 1 89 ? -0.057 -17.119 12.736 1.00 70.62 89 GLY A O 1
ATOM 677 N N . ASP A 1 90 ? 1.433 -15.534 13.320 1.00 73.31 90 ASP A N 1
ATOM 678 C CA . ASP A 1 90 ? 0.620 -14.716 14.233 1.00 73.31 90 ASP A CA 1
ATOM 679 C C . ASP A 1 90 ? -0.229 -13.633 13.545 1.00 73.31 90 ASP A C 1
ATOM 681 O O . ASP A 1 90 ? -0.956 -12.905 14.218 1.00 73.31 90 ASP A O 1
ATOM 685 N N . GLY A 1 91 ? -0.201 -13.539 12.213 1.00 82.19 91 GLY A N 1
ATOM 686 C CA . GLY A 1 91 ? -1.143 -12.711 11.462 1.00 82.19 91 GLY A CA 1
ATOM 687 C C . GLY A 1 91 ? -0.586 -12.133 10.171 1.00 82.19 91 GLY A C 1
ATOM 688 O O . GLY A 1 91 ? 0.329 -12.679 9.555 1.00 82.19 91 GLY A O 1
ATOM 689 N N . THR A 1 92 ? -1.207 -11.044 9.724 1.00 88.31 92 THR A N 1
ATOM 690 C CA . THR A 1 92 ? -0.738 -10.235 8.598 1.00 88.31 92 THR A CA 1
ATOM 691 C C . THR A 1 92 ? 0.167 -9.131 9.123 1.00 88.31 92 THR A C 1
ATOM 693 O O . THR A 1 92 ? -0.205 -8.420 10.054 1.00 88.31 92 THR A O 1
ATOM 696 N N . HIS A 1 93 ? 1.337 -8.969 8.517 1.00 86.31 93 HIS A N 1
ATOM 697 C CA . HIS A 1 93 ? 2.349 -8.011 8.949 1.00 86.31 93 HIS A CA 1
ATOM 698 C C . HIS A 1 93 ? 2.465 -6.875 7.937 1.00 86.31 93 HIS A C 1
ATOM 700 O O . HIS A 1 93 ? 2.456 -7.111 6.726 1.00 86.31 93 HIS A O 1
ATOM 706 N N . ALA A 1 94 ? 2.581 -5.645 8.439 1.00 83.56 94 ALA A N 1
ATOM 707 C CA . ALA A 1 94 ? 2.995 -4.503 7.634 1.00 83.56 94 ALA A CA 1
ATOM 708 C C . ALA A 1 94 ? 4.484 -4.658 7.297 1.00 83.56 94 ALA A C 1
ATOM 710 O O . ALA A 1 94 ? 5.307 -4.831 8.197 1.00 83.56 94 ALA A O 1
ATOM 711 N N . VAL A 1 95 ? 4.830 -4.610 6.012 1.00 80.06 95 VAL A N 1
ATOM 712 C CA . VAL A 1 95 ? 6.213 -4.733 5.535 1.00 80.06 95 VAL A CA 1
ATOM 713 C C . VAL A 1 95 ? 6.635 -3.486 4.765 1.00 80.06 95 VAL A C 1
ATOM 715 O O . VAL A 1 95 ? 5.831 -2.861 4.075 1.00 80.06 95 VAL A O 1
ATOM 718 N N . GLY A 1 96 ? 7.918 -3.137 4.864 1.00 77.56 96 GLY A N 1
ATOM 719 C CA . GLY A 1 96 ? 8.475 -1.936 4.243 1.00 77.56 96 GLY A CA 1
ATOM 720 C C . GLY A 1 96 ? 8.231 -0.666 5.063 1.00 77.56 96 GLY A C 1
ATOM 721 O O . GLY A 1 96 ? 8.133 -0.710 6.287 1.00 77.56 96 GLY A O 1
ATOM 722 N N . THR A 1 97 ? 8.190 0.482 4.384 1.00 77.50 97 THR A N 1
ATOM 723 C CA . THR A 1 97 ? 8.015 1.812 4.999 1.00 77.50 97 THR A CA 1
ATOM 724 C C . THR A 1 97 ? 6.565 2.292 5.008 1.00 77.50 97 THR A C 1
ATOM 726 O O . THR A 1 97 ? 6.240 3.239 5.720 1.00 77.50 97 THR A O 1
ATOM 729 N N . SER A 1 98 ? 5.690 1.666 4.214 1.00 81.12 98 SER A N 1
ATOM 730 C CA . SER A 1 98 ? 4.266 1.991 4.157 1.00 81.12 98 SER A CA 1
ATOM 731 C C . SER A 1 98 ? 3.438 0.790 3.703 1.00 81.12 98 SER A C 1
ATOM 733 O O . SER A 1 98 ? 3.868 -0.001 2.863 1.00 81.12 98 SER A O 1
ATOM 735 N N . SER A 1 99 ? 2.222 0.702 4.234 1.00 84.19 99 SER A N 1
ATOM 736 C CA . SER A 1 99 ? 1.240 -0.328 3.904 1.00 84.19 99 SER A CA 1
ATOM 737 C C . SER A 1 99 ? -0.114 0.337 3.728 1.00 84.19 99 SER A C 1
ATOM 739 O O . SER A 1 99 ? -0.434 1.301 4.423 1.00 84.19 99 SER A O 1
ATOM 741 N N . ARG A 1 100 ? -0.932 -0.158 2.797 1.00 85.62 100 ARG A N 1
ATOM 742 C CA . ARG A 1 100 ? -2.232 0.459 2.501 1.00 85.62 100 ARG A CA 1
ATOM 743 C C . ARG A 1 100 ? -3.343 -0.550 2.669 1.00 85.62 100 ARG A C 1
ATOM 745 O O . ARG A 1 100 ? -3.242 -1.648 2.138 1.00 85.62 100 ARG A O 1
ATOM 752 N N . LEU A 1 101 ? -4.404 -0.160 3.364 1.00 85.06 101 LEU A N 1
ATOM 753 C CA . LEU A 1 101 ? -5.688 -0.852 3.327 1.00 85.06 101 LEU A CA 1
ATOM 754 C C . LEU A 1 101 ? -6.636 -0.081 2.415 1.00 85.06 101 LEU A C 1
ATOM 756 O O . LEU A 1 101 ? -6.578 1.149 2.359 1.00 85.06 101 LEU A O 1
ATOM 760 N N . ARG A 1 102 ? -7.490 -0.787 1.671 1.00 82.06 102 ARG A N 1
ATOM 761 C CA . ARG A 1 102 ? -8.471 -0.138 0.796 1.00 82.06 102 ARG A CA 1
ATOM 762 C C . ARG A 1 102 ? -9.849 -0.742 0.974 1.00 82.06 102 ARG A C 1
ATOM 764 O O . ARG A 1 102 ? -10.035 -1.944 0.823 1.00 82.06 102 ARG A O 1
ATOM 771 N N . PHE A 1 103 ? -10.804 0.142 1.224 1.00 79.25 103 PHE A N 1
ATOM 772 C CA . PHE A 1 103 ? -12.210 -0.177 1.386 1.00 79.25 103 PHE A CA 1
ATOM 773 C C . PHE A 1 103 ? -12.991 0.518 0.275 1.00 79.25 103 PHE A C 1
ATOM 775 O O . PHE A 1 103 ? -12.654 1.633 -0.130 1.00 79.25 103 PHE A O 1
ATOM 782 N N . SER A 1 104 ? -14.015 -0.154 -0.237 1.00 75.94 104 SER A N 1
ATOM 783 C CA . SER A 1 104 ? -14.977 0.447 -1.153 1.00 75.94 104 SER A CA 1
ATOM 784 C C . SER A 1 104 ? -16.375 0.214 -0.608 1.00 75.94 104 SER A C 1
ATOM 786 O O . SER A 1 104 ? -16.654 -0.834 -0.025 1.00 75.94 104 SER A O 1
ATOM 788 N N . TRP A 1 105 ? -17.228 1.218 -0.761 1.00 74.31 105 TRP A N 1
ATOM 789 C CA . TRP A 1 105 ? -18.605 1.182 -0.307 1.00 74.31 105 TRP A CA 1
ATOM 790 C C . TRP A 1 105 ? -19.472 1.813 -1.393 1.00 74.31 105 TRP A C 1
ATOM 792 O O . TRP A 1 105 ? -19.129 2.871 -1.922 1.00 74.31 105 TRP A O 1
ATOM 802 N N . THR A 1 106 ? -20.532 1.117 -1.794 1.00 69.94 106 THR A N 1
ATOM 803 C CA . THR A 1 106 ? -21.343 1.498 -2.962 1.00 69.94 106 THR A CA 1
ATOM 804 C C . THR A 1 106 ? -22.556 2.343 -2.576 1.00 69.94 106 THR A C 1
ATOM 806 O O . THR A 1 106 ? -23.067 3.093 -3.402 1.00 69.94 106 THR A O 1
ATOM 809 N N . GLU A 1 107 ? -23.012 2.256 -1.326 1.00 71.94 107 GLU A N 1
ATOM 810 C CA . GLU A 1 107 ? -24.191 2.986 -0.857 1.00 71.94 107 GLU A CA 1
ATOM 811 C C . GLU A 1 107 ? -23.802 4.349 -0.261 1.00 71.94 107 GLU A C 1
ATOM 813 O O . GLU A 1 107 ? -22.764 4.463 0.390 1.00 71.94 107 GLU A O 1
ATOM 818 N N . PRO A 1 108 ? -24.609 5.409 -0.428 1.00 70.00 108 PRO A N 1
ATOM 819 C CA . PRO A 1 108 ? -24.356 6.672 0.253 1.00 70.00 108 PRO A CA 1
ATOM 820 C C . PRO A 1 108 ? -24.381 6.453 1.769 1.00 70.00 108 PRO A C 1
ATOM 822 O O . PRO A 1 108 ? -25.390 6.013 2.319 1.00 70.00 108 PRO A O 1
ATOM 825 N N . ALA A 1 109 ? -23.280 6.758 2.457 1.00 69.56 109 ALA A N 1
ATOM 826 C CA . ALA A 1 109 ? -23.273 6.733 3.912 1.00 69.56 109 ALA A CA 1
ATOM 827 C C . ALA A 1 109 ? -24.236 7.813 4.428 1.00 69.56 109 ALA A C 1
ATOM 829 O O . ALA A 1 109 ? -24.099 8.990 4.099 1.00 69.56 109 ALA A O 1
ATOM 830 N N . THR A 1 110 ? -25.214 7.425 5.243 1.00 72.62 110 THR A N 1
ATOM 831 C CA . THR A 1 110 ? -26.181 8.343 5.870 1.00 72.62 110 THR A CA 1
ATOM 832 C C . THR A 1 110 ? -25.573 9.182 7.001 1.00 72.62 110 THR A C 1
ATOM 834 O O . THR A 1 110 ? -26.256 10.025 7.579 1.00 72.62 110 THR A O 1
ATOM 837 N N . GLY A 1 111 ? -24.289 8.981 7.310 1.00 77.56 111 GLY A N 1
ATOM 838 C CA . GLY A 1 111 ? -23.547 9.682 8.350 1.00 77.56 111 GLY A CA 1
ATOM 839 C C . GLY A 1 111 ? -22.043 9.379 8.297 1.00 77.56 111 GLY A C 1
ATOM 840 O O . GLY A 1 111 ? -21.589 8.670 7.395 1.00 77.56 111 GLY A O 1
ATOM 841 N N . PRO A 1 112 ? -21.255 9.921 9.244 1.00 79.88 112 PRO A N 1
ATOM 842 C CA . PRO A 1 112 ? -19.821 9.661 9.323 1.00 79.88 112 PRO A CA 1
ATOM 843 C C . PRO A 1 112 ? -19.550 8.171 9.572 1.00 79.88 112 PRO A C 1
ATOM 845 O O . PRO A 1 112 ? -20.147 7.559 10.457 1.00 79.88 112 PRO A O 1
ATOM 848 N N . LEU A 1 113 ? -18.633 7.595 8.795 1.00 79.62 113 LEU A N 1
ATOM 849 C CA . LEU A 1 113 ? -18.170 6.221 8.973 1.00 79.62 113 LEU A CA 1
ATOM 850 C C . LEU A 1 113 ? -16.933 6.211 9.872 1.00 79.62 113 LEU A C 1
ATOM 852 O O . LEU A 1 113 ? -15.990 6.966 9.641 1.00 79.62 113 LEU A O 1
ATOM 856 N N . ALA A 1 114 ? -16.930 5.333 10.871 1.00 83.75 114 ALA A N 1
ATOM 857 C CA . ALA A 1 114 ? -15.771 5.088 11.717 1.00 83.75 114 ALA A CA 1
ATOM 858 C C . ALA A 1 114 ? -15.078 3.792 11.280 1.00 83.75 114 ALA A C 1
ATOM 860 O O . ALA A 1 114 ? -15.724 2.751 11.153 1.00 83.75 114 ALA A O 1
ATOM 861 N N . LEU A 1 115 ? -13.763 3.859 11.076 1.00 82.31 115 LEU A N 1
ATOM 862 C CA . LEU A 1 115 ? -12.909 2.694 10.872 1.00 82.31 115 LEU A CA 1
ATOM 863 C C . LEU A 1 115 ? -12.080 2.485 12.139 1.00 82.31 115 LEU A C 1
ATOM 865 O O . LEU A 1 115 ? -11.400 3.403 12.591 1.00 82.31 115 LEU A O 1
ATOM 869 N N . SER A 1 116 ? -12.137 1.280 12.696 1.00 87.81 116 SER A N 1
ATOM 870 C CA . SER A 1 116 ? -11.263 0.855 13.787 1.00 87.81 116 SER A CA 1
ATOM 871 C C . SER A 1 116 ? -10.192 -0.074 13.225 1.00 87.81 116 SER A C 1
ATOM 873 O O . SER A 1 116 ? -10.485 -0.933 12.390 1.00 87.81 116 SER A O 1
ATOM 875 N N . LEU A 1 117 ? -8.950 0.145 13.647 1.00 86.62 117 LEU A N 1
ATOM 876 C CA . LEU A 1 117 ? -7.793 -0.640 13.250 1.00 86.62 117 LEU A CA 1
ATOM 877 C C . LEU A 1 117 ? -6.988 -0.978 14.503 1.00 86.62 117 LEU A C 1
ATOM 879 O O . LEU A 1 117 ? -6.446 -0.080 15.145 1.00 86.62 117 LEU A O 1
ATOM 883 N N . ASP A 1 118 ? -6.883 -2.269 14.797 1.00 88.00 118 ASP A N 1
ATOM 884 C CA . ASP A 1 118 ? -6.066 -2.780 15.892 1.00 88.00 118 ASP A CA 1
ATOM 885 C C . ASP A 1 118 ? -4.722 -3.269 15.345 1.00 88.00 118 ASP A C 1
ATOM 887 O O . ASP A 1 118 ? -4.664 -4.126 14.460 1.00 88.00 118 ASP A O 1
ATOM 891 N N . LEU A 1 119 ? -3.629 -2.709 15.869 1.00 84.75 119 LEU A N 1
ATOM 892 C CA . LEU A 1 119 ? -2.258 -3.049 15.492 1.00 84.75 119 LEU A CA 1
ATOM 893 C C . LEU A 1 119 ? -1.470 -3.476 16.726 1.00 84.75 119 LEU A C 1
ATOM 895 O O . LEU A 1 119 ? -1.567 -2.863 17.789 1.00 84.75 119 LEU A O 1
ATOM 899 N N . ILE A 1 120 ? -0.641 -4.503 16.559 1.00 82.56 120 ILE A N 1
ATOM 900 C CA . ILE A 1 120 ? 0.270 -4.989 17.593 1.00 82.56 120 ILE A CA 1
ATOM 901 C C . ILE A 1 120 ? 1.693 -4.871 17.052 1.00 82.56 120 ILE A C 1
ATOM 903 O O . ILE A 1 120 ? 1.979 -5.286 15.931 1.00 82.56 120 ILE A O 1
ATOM 907 N N . ALA A 1 121 ? 2.589 -4.292 17.850 1.00 79.06 121 ALA A N 1
ATOM 908 C CA . ALA A 1 121 ? 3.998 -4.204 17.497 1.00 79.06 121 ALA A CA 1
ATOM 909 C C . ALA A 1 121 ? 4.669 -5.579 17.627 1.00 79.06 121 ALA A C 1
ATOM 911 O O . ALA A 1 121 ? 4.629 -6.198 18.693 1.00 79.06 121 ALA A O 1
ATOM 912 N N . ILE A 1 122 ? 5.335 -6.023 16.562 1.00 73.44 122 ILE A N 1
ATOM 913 C CA . ILE A 1 122 ? 6.146 -7.242 16.576 1.00 73.44 122 ILE A CA 1
ATOM 914 C C . ILE A 1 122 ? 7.553 -6.878 17.042 1.00 73.44 122 ILE A C 1
ATOM 916 O O . ILE A 1 122 ? 8.215 -6.020 16.456 1.00 73.44 122 ILE A O 1
ATOM 920 N N . LYS A 1 123 ? 8.021 -7.530 18.108 1.00 70.19 123 LYS A N 1
ATOM 921 C CA . LYS A 1 123 ? 9.377 -7.336 18.628 1.00 70.19 123 LYS A CA 1
ATOM 922 C C . LYS A 1 123 ? 10.343 -8.260 17.896 1.00 70.19 123 LYS A C 1
ATOM 924 O O . LYS A 1 123 ? 10.222 -9.479 17.983 1.00 70.19 123 LYS A O 1
ATOM 929 N N . LYS A 1 124 ? 11.310 -7.669 17.200 1.00 60.41 124 LYS A N 1
ATOM 930 C CA . LYS A 1 124 ? 12.502 -8.359 16.711 1.00 60.41 124 LYS A CA 1
ATOM 931 C C . LYS A 1 124 ? 13.627 -7.994 17.679 1.00 60.41 124 LYS A C 1
ATOM 933 O O . LYS A 1 124 ? 14.071 -6.853 17.670 1.00 60.41 124 LYS A O 1
ATOM 938 N N . ASP A 1 125 ? 14.001 -8.946 18.530 1.00 64.50 125 ASP A N 1
ATOM 939 C CA . ASP A 1 125 ? 14.964 -8.829 19.638 1.00 64.50 125 ASP A CA 1
ATOM 940 C C . ASP A 1 125 ? 14.445 -8.133 20.916 1.00 64.50 125 ASP A C 1
ATOM 942 O O . ASP A 1 125 ? 13.461 -7.391 20.914 1.00 64.50 125 ASP A O 1
ATOM 946 N N . ASP A 1 126 ? 15.112 -8.404 22.044 1.00 66.69 126 ASP A N 1
ATOM 947 C CA . ASP A 1 126 ? 14.707 -7.965 23.394 1.00 66.69 126 ASP A CA 1
ATOM 948 C C . ASP A 1 126 ? 14.859 -6.452 23.645 1.00 66.69 126 ASP A C 1
ATOM 950 O O . ASP A 1 126 ? 14.462 -5.950 24.699 1.00 66.69 126 ASP A O 1
ATOM 954 N N . ALA A 1 127 ? 15.410 -5.699 22.689 1.00 62.94 127 ALA A N 1
ATOM 955 C CA . ALA A 1 127 ? 15.542 -4.250 22.777 1.00 62.94 127 ALA A CA 1
ATOM 956 C C . ALA A 1 127 ? 14.359 -3.560 22.067 1.00 62.94 127 ALA A C 1
ATOM 958 O O . ALA A 1 127 ? 14.317 -3.536 20.836 1.00 62.94 127 ALA A O 1
ATOM 959 N N . PRO A 1 128 ? 13.392 -2.967 22.795 1.00 66.75 128 PRO A N 1
ATOM 960 C CA . PRO A 1 128 ? 12.293 -2.252 22.164 1.00 66.75 128 PRO A CA 1
ATOM 961 C C . PRO A 1 128 ? 12.815 -0.976 21.494 1.00 66.75 128 PRO A C 1
ATOM 963 O O . PRO A 1 128 ? 13.186 -0.017 22.168 1.00 66.75 128 PRO A O 1
ATOM 966 N N . VAL A 1 129 ? 12.816 -0.952 20.162 1.00 71.75 129 VAL A N 1
ATOM 967 C CA . VAL A 1 129 ? 13.006 0.275 19.381 1.00 71.75 129 VAL A CA 1
ATOM 968 C C . VAL A 1 129 ? 11.630 0.915 19.175 1.00 71.75 129 VAL A C 1
ATOM 970 O O . VAL A 1 129 ? 10.775 0.292 18.542 1.00 71.75 129 VAL A O 1
ATOM 973 N N . PRO A 1 130 ? 11.368 2.128 19.698 1.00 74.06 130 PRO A N 1
ATOM 974 C CA . PRO A 1 130 ? 10.112 2.824 19.441 1.00 74.06 130 PRO A CA 1
ATOM 975 C C . PRO A 1 130 ? 9.953 3.103 17.944 1.00 74.06 130 PRO A C 1
ATOM 977 O O . PRO A 1 130 ? 10.871 3.617 17.306 1.00 74.06 130 PRO A O 1
ATOM 980 N N . GLN A 1 131 ? 8.781 2.791 17.395 1.00 73.25 131 GLN A N 1
ATOM 981 C CA . GLN A 1 131 ? 8.419 3.123 16.020 1.00 73.25 131 GLN A CA 1
ATOM 982 C C . GLN A 1 131 ? 7.183 4.017 16.030 1.00 73.25 131 GLN A C 1
ATOM 984 O O . GLN A 1 131 ? 6.186 3.704 16.679 1.00 73.25 131 GLN A O 1
ATOM 989 N N . THR A 1 132 ? 7.256 5.135 15.313 1.00 81.69 132 THR A N 1
ATOM 990 C CA . THR A 1 132 ? 6.100 6.001 15.084 1.00 81.69 132 THR A CA 1
ATOM 991 C C . THR A 1 132 ? 5.303 5.446 13.914 1.00 81.69 132 THR A C 1
ATOM 993 O O . THR A 1 132 ? 5.855 5.253 12.832 1.00 81.69 132 THR A O 1
ATOM 996 N N . VAL A 1 133 ? 4.010 5.208 14.128 1.00 81.38 133 VAL A N 1
ATOM 997 C CA . VAL A 1 133 ? 3.077 4.780 13.082 1.00 81.38 133 VAL A CA 1
ATOM 998 C C . VAL A 1 133 ? 2.137 5.935 12.779 1.00 81.38 133 VAL A C 1
ATOM 1000 O O . VAL A 1 133 ? 1.389 6.375 13.649 1.00 81.38 133 VAL A O 1
ATOM 1003 N N . ASP A 1 134 ? 2.176 6.406 11.537 1.00 86.38 134 ASP A N 1
ATOM 1004 C CA . ASP A 1 134 ? 1.245 7.407 11.033 1.00 86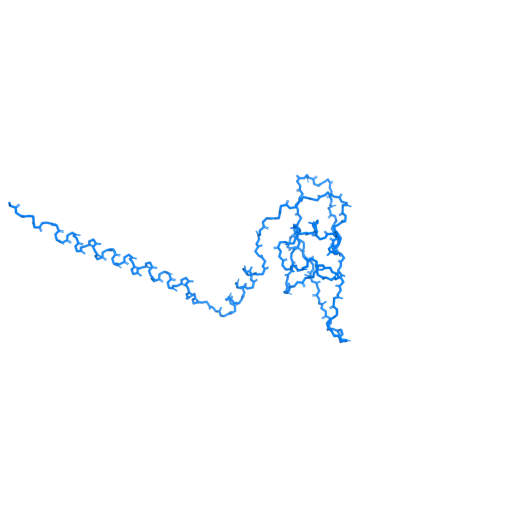.38 134 ASP A CA 1
ATOM 1005 C C . ASP A 1 134 ? 0.098 6.706 10.299 1.00 86.38 134 ASP A C 1
ATOM 1007 O O . ASP A 1 134 ? 0.314 5.984 9.325 1.00 86.38 134 ASP A O 1
ATOM 1011 N N . VAL A 1 135 ? -1.131 6.927 10.768 1.00 83.69 135 VAL A N 1
ATOM 1012 C CA . VAL A 1 135 ? -2.347 6.446 10.106 1.00 83.69 135 VAL A CA 1
ATOM 1013 C C . VAL A 1 135 ? -2.924 7.598 9.297 1.00 83.69 135 VAL A C 1
ATOM 1015 O O . VAL A 1 135 ? -3.228 8.647 9.850 1.00 83.69 135 VAL A O 1
ATOM 1018 N N . VAL A 1 136 ? -3.052 7.403 7.985 1.00 82.75 136 VAL A N 1
ATOM 1019 C CA . VAL A 1 136 ? -3.584 8.407 7.057 1.00 82.75 136 VAL A CA 1
ATOM 1020 C C . VAL A 1 136 ? -4.808 7.828 6.356 1.00 82.75 136 VAL A C 1
ATOM 1022 O O . VAL A 1 136 ? -4.746 6.745 5.769 1.00 82.75 136 VAL A O 1
ATOM 1025 N N . VAL A 1 137 ? -5.923 8.552 6.403 1.00 81.81 137 VAL A N 1
ATOM 1026 C CA . VAL A 1 137 ? -7.204 8.176 5.797 1.00 81.81 137 VAL A CA 1
ATOM 1027 C C . VAL A 1 137 ? -7.558 9.207 4.734 1.00 81.81 137 VAL A C 1
ATOM 1029 O O . VAL A 1 137 ? -7.714 10.381 5.043 1.00 81.81 137 VAL A O 1
ATOM 1032 N N . ASN A 1 138 ? -7.706 8.778 3.477 1.00 76.50 138 ASN A N 1
ATOM 1033 C CA . ASN A 1 138 ? -8.021 9.670 2.349 1.00 76.50 138 ASN A CA 1
ATOM 1034 C C . ASN A 1 138 ? -7.096 10.905 2.286 1.00 76.50 138 ASN A C 1
ATOM 1036 O O . ASN A 1 138 ? -7.566 12.030 2.135 1.00 76.50 138 ASN A O 1
ATOM 1040 N N . ASP A 1 139 ? -5.789 10.682 2.455 1.00 74.62 139 ASP A N 1
ATOM 1041 C CA . ASP A 1 139 ? -4.745 11.718 2.484 1.00 74.62 139 ASP A CA 1
ATOM 1042 C C . ASP A 1 139 ? -4.865 12.730 3.645 1.00 74.62 139 ASP A C 1
ATOM 1044 O O . ASP A 1 139 ? -4.253 13.799 3.615 1.00 74.62 139 ASP A O 1
ATOM 1048 N N . GLN A 1 140 ? -5.614 12.383 4.698 1.00 70.44 140 GLN A N 1
ATOM 1049 C CA . GLN A 1 140 ? -5.727 13.154 5.939 1.00 70.44 140 GLN A CA 1
ATOM 1050 C C . GLN A 1 140 ? -5.184 12.354 7.128 1.00 70.44 140 GLN A C 1
ATOM 1052 O O . GLN A 1 140 ? -5.473 11.166 7.260 1.00 70.44 140 GLN A O 1
ATOM 1057 N N . LYS A 1 141 ? -4.361 13.002 7.957 1.00 67.75 141 LYS A N 1
ATOM 1058 C CA . LYS A 1 141 ? -3.739 12.424 9.156 1.00 67.75 141 LYS A CA 1
ATOM 1059 C C . LYS A 1 141 ? -4.615 12.634 10.387 1.00 67.75 141 LYS A C 1
ATOM 1061 O O . LYS A 1 141 ? -5.217 13.727 10.476 1.00 67.75 141 LYS A O 1
#